Protein AF-A0A956EGL8-F1 (afdb_monomer_lite)

Radius of gyration: 14.23 Å; chains: 1; bounding box: 48×27×30 Å

Foldseek 3Di:
DPPPPDDDDDDDDDPDDQLADAFQEEEAEDAQQLDQPAPPSVVQCVSQDVCPSVVCNVVHSDDQLAWDKDASHNGNHGIYIYHYQHHDHPDDGDPVSVVSRVNNVVVVCVVVVTPGYHYDDD

Secondary structure (DSSP, 8-state):
---------------S-GGG--SSEEEEEEETT----STTHHHHHHHH-TTHHHHHGGGPSPPTT--EEEE-TTSSSSEEEEEEEESSTTPPPPHHHHHHHHHHHHHHHHHHT-S-EE----

Structure (mmCIF, N/CA/C/O backbone):
data_AF-A0A956EGL8-F1
#
_entry.id   AF-A0A956EGL8-F1
#
loop_
_atom_site.group_PDB
_atom_site.id
_atom_site.type_symbol
_atom_site.label_atom_id
_atom_site.label_alt_id
_atom_site.label_comp_id
_atom_site.label_asym_id
_atom_site.label_entity_id
_atom_site.label_seq_id
_atom_site.pdbx_PDB_ins_code
_atom_site.Cartn_x
_atom_site.Cartn_y
_atom_site.Ca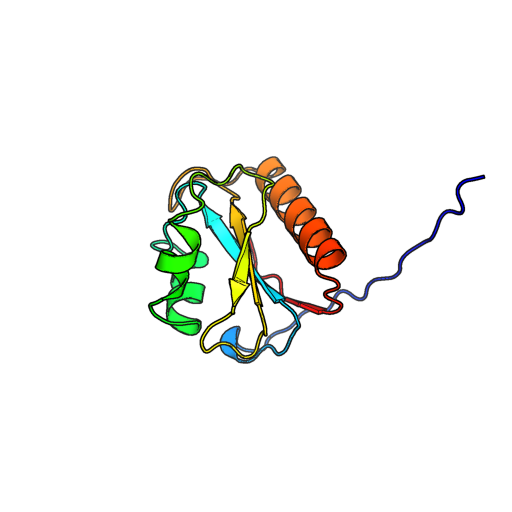rtn_z
_atom_site.occupancy
_atom_site.B_iso_or_equiv
_atom_site.auth_seq_id
_atom_site.auth_comp_id
_atom_site.auth_asym_id
_atom_site.auth_atom_id
_atom_site.pdbx_PDB_model_num
ATOM 1 N N . MET A 1 1 ? -33.514 8.147 -7.935 1.00 44.72 1 MET A N 1
ATOM 2 C CA . MET A 1 1 ? -32.879 9.143 -7.052 1.00 44.72 1 MET A CA 1
ATOM 3 C C . MET A 1 1 ? -31.719 8.442 -6.380 1.00 44.72 1 MET A C 1
ATOM 5 O O . MET A 1 1 ? -31.968 7.571 -5.559 1.00 44.72 1 MET A O 1
ATOM 9 N N . ALA A 1 2 ? -30.488 8.691 -6.829 1.00 50.62 2 ALA A N 1
ATOM 10 C CA . ALA A 1 2 ? -29.319 8.185 -6.123 1.00 50.62 2 ALA A CA 1
ATOM 11 C C . ALA A 1 2 ? -29.254 8.962 -4.808 1.00 50.62 2 ALA A C 1
ATOM 13 O O . ALA A 1 2 ? -29.105 10.181 -4.830 1.00 50.62 2 ALA A O 1
ATOM 14 N N . SER A 1 3 ? -29.494 8.292 -3.683 1.00 52.88 3 SER A N 1
ATOM 15 C CA . SER A 1 3 ? -29.203 8.881 -2.384 1.00 52.88 3 SER A CA 1
ATOM 16 C C . SER A 1 3 ? -27.713 9.194 -2.370 1.00 52.88 3 SER A C 1
ATOM 18 O O . SER A 1 3 ? -26.909 8.271 -2.510 1.00 52.88 3 SER A O 1
ATOM 20 N N . GLU A 1 4 ? -27.342 10.463 -2.235 1.00 55.59 4 GLU A N 1
ATOM 21 C CA . GLU A 1 4 ? -25.980 10.825 -1.857 1.00 55.59 4 GLU A CA 1
ATOM 22 C C . GLU A 1 4 ? -25.728 10.223 -0.471 1.00 55.59 4 GLU A C 1
ATOM 24 O O . GLU A 1 4 ? -26.124 10.763 0.561 1.00 55.59 4 GLU A O 1
ATOM 29 N N . GLN A 1 5 ? -25.156 9.020 -0.451 1.00 64.00 5 GLN A N 1
ATOM 30 C CA . GLN A 1 5 ? -24.616 8.418 0.755 1.00 64.00 5 GLN A CA 1
ATOM 31 C C . GLN A 1 5 ? -23.308 9.142 1.039 1.00 64.00 5 GLN A C 1
ATOM 33 O O . GLN A 1 5 ? -22.248 8.735 0.570 1.00 64.00 5 GLN A O 1
ATOM 38 N N . ASN A 1 6 ? -23.401 10.252 1.769 1.00 70.75 6 ASN A N 1
ATOM 39 C CA . ASN A 1 6 ? -22.223 10.861 2.364 1.00 70.75 6 ASN A CA 1
ATOM 40 C C . ASN A 1 6 ? -21.598 9.837 3.313 1.00 70.75 6 ASN A C 1
ATOM 42 O O . ASN A 1 6 ? -22.204 9.440 4.309 1.00 70.75 6 ASN A O 1
ATOM 46 N N . GLU A 1 7 ? -20.399 9.391 2.966 1.00 75.12 7 GLU A N 1
ATOM 47 C CA . GLU A 1 7 ? -19.566 8.554 3.813 1.00 75.12 7 GLU A CA 1
ATOM 48 C C . GLU A 1 7 ? -18.620 9.473 4.584 1.00 75.12 7 GLU A C 1
ATOM 50 O O . GLU A 1 7 ? -17.924 10.306 4.000 1.00 75.12 7 GLU A O 1
ATOM 55 N N . TYR A 1 8 ? -18.647 9.363 5.908 1.00 85.62 8 TYR A N 1
ATOM 56 C CA . TYR A 1 8 ? -17.736 10.087 6.783 1.00 85.62 8 TYR A CA 1
ATOM 57 C C . TYR A 1 8 ? -16.545 9.187 7.098 1.00 85.62 8 TYR A C 1
ATOM 59 O O . TYR A 1 8 ? -16.729 8.022 7.446 1.00 85.62 8 TYR A O 1
ATOM 67 N N . THR A 1 9 ? -15.342 9.749 7.010 1.00 89.69 9 THR A N 1
ATOM 68 C CA . THR A 1 9 ? -14.091 9.067 7.351 1.00 89.69 9 THR A CA 1
ATOM 69 C C . THR A 1 9 ? -13.272 9.959 8.268 1.00 89.69 9 THR A C 1
ATOM 71 O O . THR A 1 9 ? -13.076 11.140 7.977 1.00 89.69 9 THR A O 1
ATOM 74 N N . ASP A 1 10 ? -12.756 9.382 9.348 1.00 95.25 10 ASP A N 1
ATOM 75 C CA . ASP A 1 10 ? -11.799 10.044 10.225 1.00 95.25 10 ASP A CA 1
ATOM 76 C C . ASP A 1 10 ? -10.386 9.953 9.641 1.00 95.25 10 ASP A C 1
ATOM 78 O O . ASP A 1 10 ? -9.890 8.871 9.326 1.00 95.25 10 ASP A O 1
ATOM 82 N N . ILE A 1 11 ? -9.711 11.098 9.525 1.00 95.50 11 ILE A N 1
ATOM 83 C CA . ILE A 1 11 ? -8.295 11.166 9.153 1.00 95.50 11 ILE A CA 1
ATOM 84 C C . ILE A 1 11 ? -7.511 11.608 10.383 1.00 95.50 11 ILE A C 1
ATOM 86 O O . ILE A 1 11 ? -7.751 12.679 10.939 1.00 95.50 11 ILE A O 1
ATOM 90 N N . GLN A 1 12 ? -6.557 10.780 10.799 1.00 96.19 12 GLN A N 1
ATOM 91 C CA . GLN A 1 12 ? -5.730 11.017 11.977 1.00 96.19 12 GLN A CA 1
ATOM 92 C C . GLN A 1 12 ? -4.248 10.969 11.609 1.00 96.19 12 GLN A C 1
ATOM 94 O O . GLN A 1 12 ? -3.831 10.207 10.737 1.00 96.19 12 GLN A O 1
ATOM 99 N N . ILE A 1 13 ? -3.436 11.766 12.304 1.00 96.94 13 ILE A N 1
ATOM 100 C CA . ILE A 1 13 ? -1.977 11.707 12.191 1.00 96.94 13 ILE A CA 1
ATOM 101 C C . ILE A 1 13 ? -1.466 10.712 13.234 1.00 96.94 13 ILE A C 1
ATOM 103 O O . ILE A 1 13 ? -1.553 10.967 14.434 1.00 96.94 13 ILE A O 1
ATOM 107 N N . CYS A 1 14 ? -0.915 9.588 12.778 1.00 96.31 14 CYS A N 1
ATOM 108 C CA . CYS A 1 14 ? -0.303 8.578 13.637 1.00 96.31 14 CYS A CA 1
ATOM 109 C C . CYS A 1 14 ? 1.221 8.750 13.668 1.00 96.31 14 CYS A C 1
ATOM 111 O O . CYS A 1 14 ? 1.870 8.791 12.623 1.00 96.31 14 CYS A O 1
ATOM 113 N N . THR A 1 15 ? 1.799 8.832 14.867 1.00 96.25 15 THR A N 1
ATOM 114 C CA . THR A 1 15 ? 3.251 8.976 15.084 1.00 96.25 15 THR A CA 1
ATOM 115 C C . THR A 1 15 ? 3.920 7.692 15.576 1.00 96.25 15 THR A C 1
ATOM 117 O O . THR A 1 15 ? 5.117 7.695 15.870 1.00 96.25 15 THR A O 1
ATOM 120 N N . LEU A 1 16 ? 3.173 6.586 15.662 1.00 97.69 16 LEU A N 1
ATOM 121 C CA . LEU A 1 16 ? 3.725 5.286 16.031 1.00 97.69 16 LEU A CA 1
ATOM 122 C C . LEU A 1 16 ? 4.713 4.776 14.964 1.00 97.69 16 LEU A C 1
ATOM 124 O O . LEU A 1 16 ? 4.565 5.081 13.774 1.00 97.69 16 LEU A O 1
ATOM 128 N N . PRO A 1 17 ? 5.701 3.951 15.355 1.00 97.69 17 PRO A N 1
ATOM 129 C CA . PRO A 1 17 ? 6.499 3.186 14.400 1.00 97.69 17 PRO A CA 1
ATOM 130 C C . PRO A 1 17 ? 5.604 2.338 13.484 1.00 97.69 17 PRO A C 1
ATOM 132 O O . PRO A 1 17 ? 4.609 1.778 13.938 1.00 97.69 17 PRO A O 1
ATOM 135 N N . TRP A 1 18 ? 5.949 2.231 12.196 1.00 97.56 18 TRP A N 1
ATOM 136 C CA . TRP A 1 18 ? 5.084 1.614 11.174 1.00 97.56 18 TRP A CA 1
ATOM 137 C C . TRP A 1 18 ? 4.710 0.159 11.484 1.00 97.56 18 TRP A C 1
ATOM 139 O O . TRP A 1 18 ? 3.585 -0.257 11.236 1.00 97.56 18 TRP A O 1
ATOM 149 N N . ASP A 1 19 ? 5.633 -0.610 12.055 1.00 96.94 19 ASP A N 1
ATOM 150 C CA . ASP A 1 19 ? 5.427 -1.997 12.478 1.00 96.94 19 ASP A CA 1
ATOM 151 C C . ASP A 1 19 ? 4.514 -2.139 13.701 1.00 96.94 19 ASP A C 1
ATOM 153 O O . ASP A 1 19 ? 3.979 -3.221 13.936 1.00 96.94 19 ASP A O 1
ATOM 157 N N . GLN A 1 20 ? 4.308 -1.057 14.456 1.00 98.00 20 GLN A N 1
ATOM 158 C CA . GLN A 1 20 ? 3.460 -1.024 15.647 1.00 98.00 20 GLN A CA 1
ATOM 159 C C . GLN A 1 20 ? 2.039 -0.518 15.370 1.00 98.00 20 GLN A C 1
ATOM 161 O O . GLN A 1 20 ? 1.206 -0.548 16.275 1.00 98.00 20 GLN A O 1
ATOM 166 N N . VAL A 1 21 ? 1.748 -0.067 14.146 1.00 98.19 21 VAL A N 1
ATOM 167 C CA . VAL A 1 21 ? 0.404 0.370 13.761 1.00 98.19 21 VAL A CA 1
ATOM 168 C C . VAL A 1 21 ? -0.486 -0.852 13.541 1.00 98.19 21 VAL A C 1
ATOM 170 O O . VAL A 1 21 ? -0.270 -1.639 12.620 1.00 98.19 21 VAL A O 1
ATOM 173 N N . GLU A 1 22 ? -1.492 -1.003 14.394 1.00 98.25 22 GLU A N 1
ATOM 174 C CA . GLU A 1 22 ? -2.528 -2.028 14.275 1.00 98.25 22 GLU A CA 1
ATOM 175 C C . GLU A 1 22 ? -3.688 -1.481 13.435 1.00 98.25 22 GLU A C 1
ATOM 177 O O . GLU A 1 22 ? -4.285 -0.460 13.775 1.00 98.25 22 GLU A O 1
ATOM 182 N N . CYS A 1 23 ? -3.942 -2.113 12.290 1.00 98.31 23 CYS A N 1
ATOM 183 C CA . CYS A 1 23 ? -4.989 -1.738 11.340 1.00 98.31 23 CYS A CA 1
ATOM 184 C C . CYS A 1 23 ? -5.277 -2.900 10.380 1.00 98.31 23 CYS A C 1
ATOM 186 O O . CYS A 1 23 ? -4.482 -3.841 10.267 1.00 98.31 23 CYS A O 1
ATOM 188 N N . ASP A 1 24 ? -6.379 -2.815 9.638 1.00 98.75 24 ASP A N 1
ATOM 189 C CA . ASP A 1 24 ? -6.743 -3.851 8.667 1.00 98.75 24 ASP A CA 1
ATOM 190 C C . ASP A 1 24 ? -5.720 -3.937 7.532 1.00 98.75 24 ASP A C 1
ATOM 192 O O . ASP A 1 24 ? -5.366 -5.038 7.095 1.00 98.75 24 ASP A O 1
ATOM 196 N N . ALA A 1 25 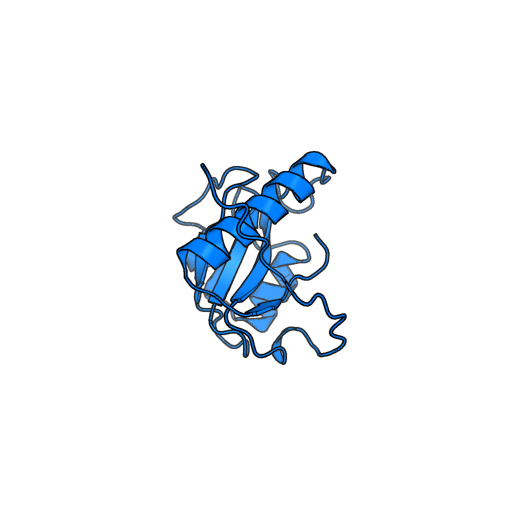? -5.211 -2.789 7.072 1.00 98.75 25 ALA A N 1
ATOM 197 C CA . ALA A 1 25 ? -4.188 -2.745 6.040 1.00 98.75 25 ALA A CA 1
ATOM 198 C C . ALA A 1 25 ? -3.233 -1.551 6.144 1.00 98.75 25 ALA A C 1
ATOM 200 O O . ALA A 1 25 ? -3.643 -0.406 6.327 1.00 98.75 25 ALA A O 1
ATOM 201 N N . PHE A 1 26 ? -1.949 -1.811 5.908 1.00 98.62 26 PHE A N 1
ATOM 202 C CA . PHE A 1 26 ? -0.923 -0.783 5.761 1.00 98.62 26 PHE A CA 1
ATOM 203 C C . PHE A 1 26 ? -0.561 -0.610 4.278 1.00 98.62 26 PHE A C 1
ATOM 205 O O . PHE A 1 26 ? -0.342 -1.581 3.553 1.00 98.62 26 PHE A O 1
ATOM 212 N N . VAL A 1 27 ? -0.511 0.627 3.791 1.00 98.50 27 VAL A N 1
ATOM 213 C CA . VAL A 1 27 ? -0.204 0.918 2.384 1.00 98.50 27 VAL A CA 1
ATOM 214 C C . VAL A 1 27 ? 1.294 0.775 2.135 1.00 98.50 27 VAL A C 1
ATOM 216 O O . VAL A 1 27 ? 2.115 1.324 2.866 1.00 98.50 27 VAL A O 1
ATOM 219 N N . CYS A 1 28 ? 1.642 0.060 1.068 1.00 97.50 28 CYS A N 1
ATOM 220 C CA . CYS A 1 28 ? 2.998 -0.132 0.581 1.00 97.50 28 CYS A CA 1
ATOM 221 C C . CYS A 1 28 ? 3.172 0.567 -0.775 1.00 97.50 28 CYS A C 1
ATOM 223 O O . CYS A 1 28 ? 2.853 -0.021 -1.814 1.00 97.50 28 CYS A O 1
ATOM 225 N N . PRO A 1 29 ? 3.662 1.822 -0.793 1.00 95.88 29 PRO A N 1
ATOM 226 C CA . PRO A 1 29 ? 3.991 2.504 -2.037 1.00 95.88 29 PRO A CA 1
ATOM 227 C C . PRO A 1 29 ? 5.177 1.799 -2.692 1.00 95.88 29 PRO A C 1
ATOM 229 O O . PRO A 1 29 ? 6.199 1.563 -2.044 1.00 95.88 29 PRO A O 1
ATOM 232 N N . THR A 1 30 ? 5.035 1.435 -3.962 1.00 94.94 30 THR A N 1
ATOM 233 C CA . THR A 1 30 ? 6.029 0.647 -4.697 1.00 94.94 30 THR A CA 1
ATOM 234 C C . THR A 1 30 ? 6.147 1.108 -6.151 1.00 94.94 30 THR A C 1
ATOM 236 O O . THR A 1 30 ? 5.523 2.080 -6.572 1.00 94.94 30 THR A O 1
ATOM 239 N N . ASN A 1 31 ? 6.978 0.417 -6.926 1.00 95.50 31 ASN A N 1
ATOM 240 C CA . ASN A 1 31 ? 7.089 0.584 -8.371 1.00 95.50 31 ASN A CA 1
ATOM 241 C C . ASN A 1 31 ? 6.337 -0.516 -9.131 1.00 95.50 31 ASN A C 1
ATOM 243 O O . ASN A 1 31 ? 6.053 -1.584 -8.585 1.00 95.50 31 ASN A O 1
ATOM 247 N N . SER A 1 32 ? 6.069 -0.266 -10.411 1.00 96.75 32 SER A N 1
ATOM 248 C CA . SER A 1 32 ? 5.375 -1.193 -11.308 1.00 96.75 32 SER A CA 1
ATOM 249 C C . SER A 1 32 ? 6.100 -2.537 -11.466 1.00 96.75 32 SER A C 1
ATOM 251 O O . SER A 1 32 ? 5.444 -3.559 -11.649 1.00 96.75 32 SER A O 1
ATOM 253 N N . GLU A 1 33 ? 7.431 -2.580 -11.340 1.00 95.25 33 GLU A N 1
ATOM 254 C CA . GLU A 1 33 ? 8.228 -3.821 -11.393 1.00 95.25 33 GLU A CA 1
ATOM 255 C C . GLU A 1 33 ? 8.086 -4.691 -10.123 1.00 95.25 33 GLU A C 1
ATOM 257 O O . GLU A 1 33 ? 8.467 -5.864 -10.130 1.00 95.25 33 GLU A O 1
ATOM 262 N N . GLY A 1 34 ? 7.520 -4.133 -9.044 1.00 91.56 34 GLY A N 1
ATOM 263 C CA . GLY A 1 34 ? 7.315 -4.766 -7.737 1.00 91.56 34 GLY A CA 1
ATOM 264 C C . GLY A 1 34 ? 8.591 -5.030 -6.942 1.00 91.56 34 GLY A C 1
ATOM 265 O O . GLY A 1 34 ? 8.559 -5.808 -5.990 1.00 91.56 34 GLY A O 1
ATOM 266 N N . SER A 1 35 ? 9.704 -4.383 -7.298 1.00 93.88 35 SER A N 1
ATOM 267 C CA . SER A 1 35 ? 10.938 -4.467 -6.513 1.00 93.88 35 SER A CA 1
ATOM 268 C C . SER A 1 35 ? 10.843 -3.594 -5.265 1.00 93.88 35 SER A C 1
ATOM 270 O O . SER A 1 35 ? 10.541 -2.405 -5.349 1.00 93.88 35 SER A O 1
ATOM 272 N N . MET A 1 36 ? 11.187 -4.138 -4.100 1.00 94.94 36 MET A N 1
ATOM 273 C CA . MET A 1 36 ? 11.190 -3.400 -2.832 1.00 94.94 36 MET A CA 1
ATOM 274 C C . MET A 1 36 ? 12.616 -3.000 -2.441 1.00 94.94 36 MET A C 1
ATOM 276 O O . MET A 1 36 ? 13.028 -3.101 -1.290 1.00 94.94 36 MET A O 1
ATOM 280 N N . SER A 1 37 ? 13.409 -2.558 -3.421 1.00 94.19 37 SER A N 1
ATOM 281 C CA . SER A 1 37 ? 14.819 -2.182 -3.238 1.00 94.19 37 SER A CA 1
ATOM 282 C C . SER A 1 37 ? 15.029 -0.737 -2.775 1.00 94.19 37 SER A C 1
ATOM 284 O O . SER A 1 37 ? 16.093 -0.421 -2.247 1.00 94.19 37 SER A O 1
ATOM 286 N N . GLN A 1 38 ? 14.028 0.134 -2.932 1.00 94.81 38 GLN A N 1
ATOM 287 C CA . GLN A 1 38 ? 14.101 1.561 -2.603 1.00 94.81 38 GLN A CA 1
ATOM 288 C C . GLN A 1 38 ? 13.033 1.955 -1.580 1.00 94.81 38 GLN A C 1
ATOM 290 O O . GLN A 1 38 ? 11.989 1.309 -1.471 1.00 94.81 38 GLN A O 1
ATOM 295 N N . PHE A 1 39 ? 13.300 3.022 -0.826 1.00 93.25 39 PHE A N 1
ATOM 296 C CA . PHE A 1 39 ? 12.327 3.592 0.104 1.00 93.25 39 PHE A CA 1
ATOM 297 C C . PHE A 1 39 ? 11.096 4.117 -0.667 1.00 93.25 39 PHE A C 1
ATOM 299 O O . PHE A 1 39 ? 11.284 4.688 -1.742 1.00 93.25 39 PHE A O 1
ATOM 306 N N . PRO A 1 40 ? 9.860 3.976 -0.141 1.00 94.06 40 PRO A N 1
ATOM 307 C CA . PRO A 1 40 ? 9.495 3.382 1.154 1.00 94.06 40 PRO A CA 1
ATOM 308 C C . PRO A 1 40 ? 9.341 1.853 1.153 1.00 94.06 40 PRO A C 1
ATOM 310 O O . PRO A 1 40 ? 9.377 1.253 2.229 1.00 94.06 40 PRO A O 1
ATOM 313 N N . ALA A 1 41 ? 9.220 1.213 -0.014 1.00 95.12 41 ALA A N 1
ATOM 314 C CA . ALA A 1 41 ? 8.981 -0.227 -0.136 1.00 95.12 41 ALA A CA 1
ATOM 315 C C . ALA A 1 41 ? 10.042 -1.083 0.581 1.00 95.12 41 ALA A C 1
ATOM 317 O O . ALA A 1 41 ? 9.697 -2.052 1.256 1.00 95.12 41 ALA A O 1
ATOM 318 N N . SER A 1 42 ? 11.321 -0.699 0.511 1.00 95.88 42 SER A N 1
ATOM 319 C CA . SER A 1 42 ? 12.407 -1.408 1.204 1.00 95.88 42 SER A CA 1
ATOM 320 C C . SER A 1 42 ? 12.233 -1.429 2.718 1.00 95.88 42 SER A C 1
ATOM 322 O O . SER A 1 42 ? 12.407 -2.474 3.339 1.00 95.88 42 SER A O 1
ATOM 324 N N . LYS A 1 43 ? 11.794 -0.314 3.312 1.00 96.94 43 LYS A N 1
ATOM 325 C CA . LYS A 1 43 ? 11.496 -0.247 4.746 1.00 96.94 43 LYS A CA 1
ATOM 326 C C . LYS A 1 43 ? 10.356 -1.194 5.108 1.00 96.94 43 LYS A C 1
ATOM 328 O O . LYS A 1 43 ? 10.443 -1.890 6.111 1.00 96.94 43 LYS A O 1
ATOM 333 N N . ILE A 1 44 ? 9.301 -1.245 4.296 1.00 97.00 44 ILE A N 1
ATOM 334 C CA . ILE A 1 44 ? 8.161 -2.141 4.540 1.00 97.00 44 ILE A CA 1
ATOM 335 C C . ILE A 1 44 ? 8.588 -3.601 4.419 1.00 97.00 44 ILE A C 1
ATOM 337 O O . ILE A 1 44 ? 8.255 -4.389 5.297 1.00 97.00 44 ILE A O 1
ATOM 341 N N . ARG A 1 45 ? 9.384 -3.956 3.404 1.00 96.62 45 ARG A N 1
ATOM 342 C CA . ARG A 1 45 ? 9.983 -5.291 3.279 1.00 96.62 45 ARG A CA 1
ATOM 343 C C . ARG A 1 45 ? 10.796 -5.656 4.521 1.00 96.62 45 ARG A C 1
ATOM 345 O O . ARG A 1 45 ? 10.644 -6.755 5.044 1.00 96.62 45 ARG A O 1
ATOM 352 N N . ASP A 1 46 ? 11.628 -4.747 5.021 1.00 97.44 46 ASP A N 1
ATOM 353 C CA . ASP A 1 46 ? 12.468 -5.014 6.191 1.00 97.44 46 ASP A CA 1
ATOM 354 C C . ASP A 1 46 ? 11.618 -5.236 7.460 1.00 97.44 46 ASP A C 1
ATOM 356 O O . ASP A 1 46 ? 11.886 -6.161 8.234 1.00 97.44 46 ASP A O 1
ATOM 360 N N . LEU A 1 47 ? 10.544 -4.458 7.646 1.00 97.75 47 LEU A N 1
ATOM 361 C CA . LEU A 1 47 ? 9.607 -4.618 8.765 1.00 97.75 47 LEU A CA 1
ATOM 362 C C . LEU A 1 47 ? 8.782 -5.909 8.637 1.00 97.75 47 LEU A C 1
ATOM 364 O O . LEU A 1 47 ? 8.791 -6.752 9.535 1.00 97.75 47 LEU A O 1
ATOM 368 N N . ALA A 1 48 ? 8.122 -6.111 7.500 1.00 97.19 48 ALA A N 1
ATOM 369 C CA . ALA A 1 48 ? 7.235 -7.240 7.250 1.00 97.19 48 ALA A CA 1
ATOM 370 C C . ALA A 1 48 ? 7.978 -8.581 7.109 1.00 97.19 48 ALA A C 1
ATOM 372 O O . ALA A 1 48 ? 7.445 -9.621 7.497 1.00 97.19 48 ALA A O 1
ATOM 373 N N . GLY A 1 49 ? 9.229 -8.568 6.645 1.00 95.62 49 GLY A N 1
ATOM 374 C CA . GLY A 1 49 ? 10.097 -9.737 6.505 1.00 95.62 49 GLY A CA 1
ATOM 375 C C . GLY A 1 49 ? 10.405 -10.125 5.048 1.00 95.62 49 GLY A C 1
ATOM 376 O O . GLY A 1 49 ? 9.758 -9.647 4.114 1.00 95.62 49 GLY A O 1
ATOM 377 N N . PRO A 1 50 ? 11.386 -11.029 4.844 1.00 79.00 50 PRO A N 1
ATOM 378 C CA . PRO A 1 50 ? 11.998 -11.288 3.535 1.00 79.00 50 PRO A CA 1
ATOM 379 C C . PRO A 1 50 ? 11.061 -11.887 2.468 1.00 79.00 50 PRO A C 1
ATOM 381 O O . PRO A 1 50 ? 11.409 -11.849 1.298 1.00 79.00 50 PRO A O 1
ATOM 384 N N . GLY A 1 51 ? 9.863 -12.361 2.831 1.00 90.31 51 GLY A N 1
ATOM 385 C CA . GLY A 1 51 ? 8.926 -13.019 1.907 1.00 90.31 51 GLY A CA 1
ATOM 386 C C . GLY A 1 51 ? 7.907 -12.118 1.202 1.00 90.31 51 GLY A C 1
ATOM 387 O O . GLY A 1 51 ? 7.077 -12.615 0.441 1.00 90.31 51 GLY A O 1
ATOM 388 N N . ILE A 1 52 ? 7.881 -10.813 1.488 1.00 94.19 52 ILE A N 1
ATOM 389 C CA . ILE A 1 52 ? 6.848 -9.924 0.931 1.00 94.19 52 ILE A CA 1
ATOM 390 C C . ILE A 1 52 ? 7.090 -9.628 -0.550 1.00 94.19 52 ILE A C 1
ATOM 392 O O . ILE A 1 52 ? 6.164 -9.713 -1.351 1.00 94.19 52 ILE A O 1
ATOM 396 N N . GLU A 1 53 ? 8.329 -9.326 -0.938 1.00 93.75 53 GLU A N 1
ATOM 397 C CA . GLU A 1 53 ? 8.664 -9.013 -2.335 1.00 93.75 53 GLU A CA 1
ATOM 398 C C . GLU A 1 53 ? 8.373 -10.209 -3.261 1.00 93.75 53 GLU A C 1
ATOM 400 O O . GLU A 1 53 ? 7.842 -10.055 -4.361 1.00 93.75 53 GLU A O 1
ATOM 405 N N . GLU A 1 54 ? 8.616 -11.425 -2.773 1.00 92.69 54 GLU A N 1
ATOM 406 C CA . GLU A 1 54 ? 8.347 -12.679 -3.484 1.00 92.69 54 GLU A CA 1
ATOM 407 C C . GLU A 1 54 ? 6.854 -12.955 -3.690 1.00 92.69 54 GLU A C 1
ATOM 409 O O . GLU A 1 54 ? 6.499 -13.608 -4.670 1.00 92.69 54 GLU A O 1
ATOM 414 N N . GLN A 1 55 ? 5.984 -12.436 -2.818 1.00 92.62 55 GLN A N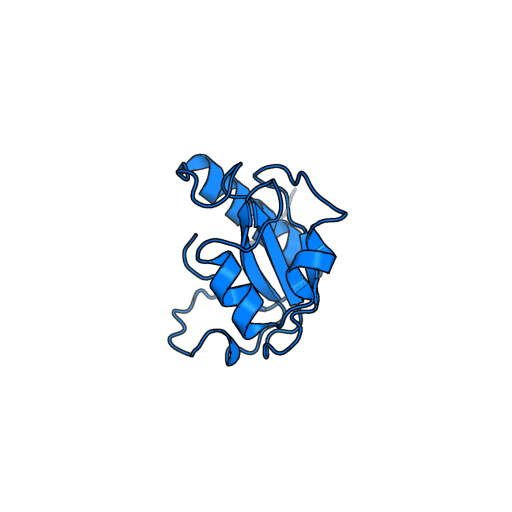 1
ATOM 415 C CA . GLN A 1 55 ? 4.530 -12.510 -2.992 1.00 92.62 55 GLN A CA 1
ATOM 416 C C . GLN A 1 55 ? 4.021 -11.532 -4.051 1.00 92.62 55 GLN A C 1
ATOM 418 O O . GLN A 1 55 ? 3.016 -11.814 -4.693 1.00 92.62 55 GLN A O 1
ATOM 423 N N . VAL A 1 56 ? 4.689 -10.390 -4.240 1.00 93.69 56 VAL A N 1
ATOM 424 C CA . VAL A 1 56 ? 4.255 -9.351 -5.189 1.00 93.69 56 VAL A CA 1
ATOM 425 C C . VAL A 1 56 ? 4.782 -9.619 -6.594 1.00 93.69 56 VAL A C 1
ATOM 427 O O . VAL A 1 56 ? 4.043 -9.471 -7.563 1.00 93.69 56 VAL A O 1
ATOM 430 N N . ARG A 1 57 ? 6.039 -10.060 -6.717 1.00 92.12 57 ARG A N 1
ATOM 431 C CA . ARG A 1 57 ? 6.736 -10.254 -7.999 1.00 92.12 57 ARG A CA 1
ATOM 432 C C . ARG A 1 57 ? 5.971 -11.087 -9.049 1.00 92.12 57 ARG A C 1
ATOM 434 O O . ARG A 1 57 ? 6.039 -10.727 -10.217 1.00 92.12 57 ARG A O 1
ATOM 441 N N . PRO A 1 58 ? 5.227 -12.160 -8.715 1.00 95.19 58 PRO A N 1
ATOM 442 C CA . PRO A 1 58 ? 4.451 -12.913 -9.707 1.00 95.19 58 PRO A CA 1
ATOM 443 C C . PRO A 1 58 ? 3.297 -12.125 -10.343 1.00 95.19 58 PRO A C 1
ATOM 445 O O . PRO A 1 58 ? 2.760 -12.547 -11.364 1.00 95.19 58 PRO A O 1
ATOM 448 N N . HIS A 1 59 ? 2.898 -11.007 -9.735 1.00 94.50 59 HIS A N 1
ATOM 449 C CA . HIS A 1 59 ? 1.806 -10.152 -10.192 1.00 94.50 59 HIS A CA 1
ATOM 450 C C . HIS A 1 59 ? 2.300 -8.905 -10.932 1.00 94.50 59 HIS A C 1
ATOM 452 O O . HIS A 1 59 ? 1.496 -8.029 -11.243 1.00 94.50 59 HIS A O 1
ATOM 458 N N . THR A 1 60 ? 3.605 -8.805 -11.204 1.00 94.12 60 THR A N 1
ATOM 459 C CA . THR A 1 60 ? 4.199 -7.657 -11.891 1.00 94.12 60 THR A CA 1
ATOM 460 C C . THR A 1 60 ? 4.310 -7.918 -13.402 1.00 94.12 60 THR A C 1
ATOM 462 O O . THR A 1 60 ? 4.419 -9.071 -13.828 1.00 94.12 60 THR A O 1
ATOM 465 N N . PRO A 1 61 ? 4.267 -6.871 -14.247 1.00 95.31 61 PRO A N 1
ATOM 466 C CA . PRO A 1 61 ? 4.150 -5.463 -13.883 1.00 95.31 61 PRO A CA 1
ATOM 467 C C . PRO A 1 61 ? 2.752 -5.083 -13.374 1.00 95.3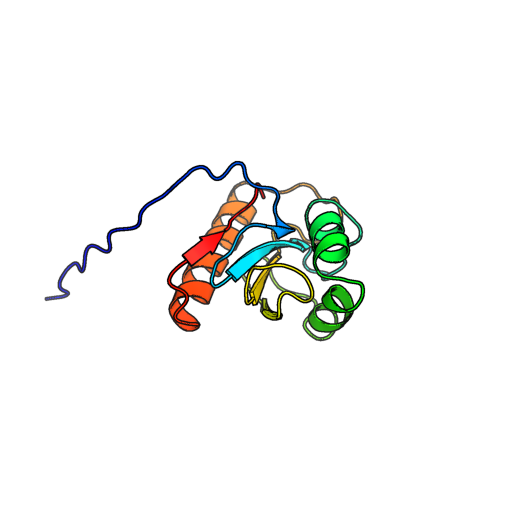1 61 PRO A C 1
ATOM 469 O O . PRO A 1 61 ? 1.739 -5.459 -13.960 1.00 95.31 61 PRO A O 1
ATOM 472 N N . LEU A 1 62 ? 2.707 -4.301 -12.296 1.00 95.56 62 LEU A N 1
ATOM 473 C CA . LEU A 1 62 ? 1.479 -3.685 -11.797 1.00 95.56 62 LEU A CA 1
ATOM 474 C C . LEU A 1 62 ? 1.352 -2.284 -12.400 1.00 95.56 62 LEU A C 1
ATOM 476 O O . LEU A 1 62 ? 2.297 -1.507 -12.350 1.00 95.56 62 LEU A O 1
ATOM 480 N N . ALA A 1 63 ? 0.194 -1.944 -12.960 1.00 96.50 63 ALA A N 1
ATOM 481 C CA . ALA A 1 63 ? -0.028 -0.605 -13.501 1.00 96.50 63 ALA A CA 1
ATOM 482 C C . ALA A 1 63 ? -0.098 0.453 -12.385 1.00 96.50 63 ALA A C 1
ATOM 484 O O . ALA A 1 63 ? -0.615 0.186 -11.297 1.00 96.50 63 ALA A O 1
ATOM 485 N N . ILE A 1 64 ? 0.338 1.681 -12.673 1.00 95.69 64 ILE A N 1
ATOM 486 C CA . ILE A 1 64 ? 0.071 2.827 -11.794 1.00 95.69 64 ILE A CA 1
ATOM 487 C C . ILE A 1 64 ? -1.446 3.010 -11.663 1.00 95.69 64 ILE A C 1
ATOM 489 O O . ILE A 1 64 ? -2.170 3.053 -12.659 1.00 95.69 64 ILE A O 1
ATOM 493 N N . GLY A 1 65 ? -1.931 3.104 -10.423 1.00 92.94 65 GLY A N 1
ATOM 494 C CA . GLY A 1 65 ? -3.367 3.106 -10.120 1.00 92.94 65 GLY A CA 1
ATOM 495 C C . GLY A 1 65 ? -4.006 1.717 -10.015 1.00 92.94 65 GLY A C 1
ATOM 496 O O . GLY A 1 65 ? -5.226 1.620 -9.898 1.00 92.94 65 GLY A O 1
ATOM 497 N N . ALA A 1 66 ? -3.212 0.644 -10.032 1.00 96.00 66 ALA A N 1
ATOM 498 C CA . ALA A 1 66 ? -3.629 -0.674 -9.565 1.00 96.00 66 ALA A CA 1
ATOM 499 C C . ALA A 1 66 ? -3.212 -0.886 -8.101 1.00 96.00 66 ALA A C 1
ATOM 501 O O . ALA A 1 66 ? -2.335 -0.200 -7.582 1.00 96.00 66 ALA A O 1
ATOM 502 N N . ALA A 1 67 ? -3.825 -1.864 -7.438 1.00 97.62 67 ALA A N 1
ATOM 503 C CA . ALA A 1 67 ? -3.462 -2.260 -6.085 1.00 97.62 67 ALA A CA 1
ATOM 504 C C . ALA A 1 67 ? -3.438 -3.786 -5.966 1.00 97.62 67 ALA A C 1
ATOM 506 O O . ALA A 1 67 ? -4.321 -4.475 -6.482 1.00 97.62 67 ALA A O 1
ATOM 507 N N . PHE A 1 68 ? -2.443 -4.308 -5.255 1.00 97.81 68 PHE A N 1
ATOM 508 C CA . PHE A 1 68 ? -2.328 -5.723 -4.922 1.00 97.81 68 PHE A CA 1
ATOM 509 C C . PHE A 1 68 ? -2.317 -5.897 -3.404 1.00 97.81 68 PHE A C 1
ATOM 511 O O . PHE A 1 68 ? -1.602 -5.188 -2.703 1.00 97.81 68 PHE A O 1
ATOM 518 N N . VAL A 1 69 ? -3.113 -6.834 -2.886 1.00 98.12 69 VAL A N 1
ATOM 519 C CA . VAL A 1 69 ? -3.246 -7.055 -1.439 1.00 98.12 69 VAL A CA 1
ATOM 520 C C . VAL A 1 69 ? -2.583 -8.368 -1.050 1.00 98.12 69 VAL A C 1
ATOM 522 O O . VAL A 1 69 ? -2.923 -9.412 -1.605 1.00 98.12 69 VAL A O 1
ATOM 525 N N . SER A 1 70 ? -1.686 -8.318 -0.068 1.00 97.25 70 SER A N 1
ATOM 526 C CA . SER A 1 70 ? -1.039 -9.490 0.535 1.00 97.25 70 SER A CA 1
ATOM 527 C C . SER A 1 70 ? -1.211 -9.492 2.055 1.00 97.25 70 SER A C 1
ATOM 529 O O . SER A 1 70 ? -1.712 -8.527 2.635 1.00 97.25 70 SER A O 1
ATOM 531 N N . GLY A 1 71 ? -0.739 -10.546 2.726 1.00 97.25 71 GLY A N 1
ATOM 532 C CA . GLY A 1 71 ? -0.508 -10.487 4.173 1.00 97.25 71 GLY A CA 1
ATOM 533 C C . GLY A 1 71 ? 0.625 -9.514 4.523 1.00 97.25 71 GLY A C 1
ATOM 534 O O . GLY A 1 71 ? 1.461 -9.207 3.668 1.00 97.25 71 GLY A O 1
ATOM 535 N N . ALA A 1 72 ? 0.667 -9.043 5.774 1.00 97.31 72 ALA A N 1
ATOM 536 C CA . ALA A 1 72 ? 1.672 -8.077 6.243 1.00 97.31 72 ALA A CA 1
ATOM 537 C C . ALA A 1 72 ? 2.909 -8.683 6.928 1.00 97.31 72 ALA A C 1
ATOM 539 O O . ALA A 1 72 ? 3.757 -7.961 7.456 1.00 97.31 72 ALA A O 1
ATOM 540 N N . GLY A 1 73 ? 3.034 -10.012 6.919 1.00 96.19 73 GLY A N 1
ATOM 541 C CA . GLY A 1 73 ? 4.166 -10.707 7.524 1.00 96.19 73 GLY A CA 1
ATOM 542 C C . GLY A 1 73 ? 4.257 -10.441 9.028 1.00 96.19 73 GLY A C 1
ATOM 543 O O . GLY A 1 73 ? 3.366 -10.825 9.777 1.00 96.19 73 GLY A O 1
ATOM 544 N N . ARG A 1 74 ? 5.354 -9.816 9.468 1.00 97.38 74 ARG A N 1
ATOM 545 C CA . ARG A 1 74 ? 5.643 -9.534 10.887 1.00 97.38 74 ARG A CA 1
ATOM 546 C C . ARG A 1 74 ? 5.058 -8.219 11.413 1.00 97.38 74 ARG A C 1
ATOM 548 O O . ARG A 1 74 ? 5.195 -7.950 12.604 1.00 97.38 74 ARG A O 1
ATOM 555 N N . MET A 1 75 ? 4.477 -7.379 10.555 1.00 97.94 75 MET A N 1
ATOM 556 C CA . MET A 1 75 ? 3.858 -6.122 10.994 1.00 97.94 75 MET A CA 1
ATOM 557 C C . MET A 1 75 ? 2.581 -6.395 11.801 1.00 97.94 75 MET A C 1
ATOM 559 O O . MET A 1 75 ? 1.955 -7.438 11.637 1.00 97.94 75 MET A O 1
ATOM 563 N N . ARG A 1 76 ? 2.170 -5.444 12.653 1.00 98.25 76 ARG A N 1
ATOM 564 C CA . ARG A 1 76 ? 0.884 -5.533 13.371 1.00 98.25 76 ARG A CA 1
ATOM 565 C C . ARG A 1 76 ? -0.341 -5.335 12.483 1.00 98.25 76 ARG A C 1
ATOM 567 O O . ARG A 1 76 ? -1.412 -5.823 12.831 1.00 98.25 76 ARG A O 1
ATOM 574 N N . ALA A 1 77 ? -0.196 -4.633 11.361 1.00 98.44 77 ALA A N 1
ATOM 575 C CA . ALA A 1 77 ? -1.243 -4.566 10.351 1.00 98.44 77 ALA A CA 1
ATOM 576 C C . ALA A 1 77 ? -1.594 -5.975 9.852 1.00 98.44 77 ALA A C 1
ATOM 578 O O . ALA A 1 77 ? -0.723 -6.836 9.765 1.00 98.44 77 ALA A O 1
ATOM 579 N N . HIS A 1 78 ? -2.850 -6.222 9.491 1.00 98.38 78 HIS A N 1
ATOM 580 C CA . HIS A 1 78 ? -3.244 -7.546 9.000 1.00 98.38 78 HIS A CA 1
ATOM 581 C C . HIS A 1 78 ? -2.812 -7.775 7.543 1.00 98.38 78 HIS A C 1
ATOM 583 O O . HIS A 1 78 ? -2.341 -8.859 7.183 1.00 98.38 78 HIS A O 1
ATOM 589 N N . HIS A 1 79 ? -2.908 -6.735 6.713 1.00 98.62 79 HIS A N 1
ATOM 590 C CA . HIS A 1 79 ? -2.607 -6.795 5.283 1.00 98.62 79 HIS A CA 1
ATOM 591 C C . HIS A 1 79 ? -1.670 -5.674 4.830 1.00 98.62 79 HIS A C 1
ATOM 593 O O . HIS A 1 79 ? -1.512 -4.651 5.499 1.00 98.62 79 HIS A O 1
ATOM 599 N N . LEU A 1 80 ? -1.086 -5.858 3.647 1.00 98.38 80 LEU A N 1
ATOM 600 C CA . LEU A 1 80 ? -0.420 -4.799 2.894 1.00 98.38 80 LEU A CA 1
ATOM 601 C C . LEU A 1 80 ? -1.188 -4.513 1.610 1.00 98.38 80 LEU A C 1
ATOM 603 O O . LEU A 1 80 ? -1.591 -5.447 0.918 1.00 98.38 80 LEU A O 1
ATOM 607 N N . ILE A 1 81 ? -1.348 -3.232 1.276 1.00 98.44 81 ILE A N 1
ATOM 608 C CA . ILE A 1 81 ? -1.849 -2.788 -0.032 1.00 98.44 81 ILE A CA 1
ATOM 609 C C . ILE A 1 81 ? -0.664 -2.245 -0.825 1.00 98.44 81 ILE A C 1
ATOM 611 O O . ILE A 1 81 ? -0.239 -1.112 -0.616 1.00 98.44 81 ILE A O 1
ATOM 615 N N . HIS A 1 82 ? -0.124 -3.058 -1.725 1.00 97.81 82 HIS A N 1
ATOM 616 C CA . HIS A 1 82 ? 0.955 -2.680 -2.634 1.00 97.81 82 HIS A CA 1
ATOM 617 C C . HIS A 1 82 ? 0.392 -1.846 -3.771 1.00 97.81 82 HIS A C 1
ATOM 619 O O . HIS A 1 82 ? -0.472 -2.317 -4.513 1.00 97.81 82 HIS A O 1
ATOM 625 N N . VAL A 1 83 ? 0.881 -0.619 -3.906 1.00 97.44 83 VAL A N 1
ATOM 626 C CA . VAL A 1 83 ? 0.372 0.340 -4.884 1.00 97.44 83 VAL A CA 1
ATOM 627 C C . VAL A 1 83 ? 1.521 0.976 -5.671 1.00 97.44 83 VAL A C 1
ATOM 629 O O . VAL A 1 83 ? 2.373 1.643 -5.076 1.00 97.44 83 VAL A O 1
ATOM 632 N N . PRO A 1 84 ? 1.591 0.776 -7.000 1.00 96.62 84 PRO A N 1
ATOM 633 C CA . PRO A 1 84 ? 2.594 1.428 -7.826 1.00 96.62 84 PRO A CA 1
ATOM 634 C C . PRO A 1 84 ? 2.303 2.921 -7.978 1.00 96.62 84 PRO A C 1
ATOM 636 O O . PRO A 1 84 ? 1.220 3.299 -8.432 1.00 96.62 84 PRO A O 1
ATOM 639 N N . ASN A 1 85 ? 3.278 3.764 -7.642 1.00 95.06 85 ASN A N 1
ATOM 640 C CA . ASN A 1 85 ? 3.241 5.211 -7.889 1.00 95.06 85 ASN A CA 1
ATOM 641 C C . ASN A 1 85 ? 4.370 5.691 -8.821 1.00 95.06 85 ASN A C 1
ATOM 643 O O . ASN A 1 85 ? 4.506 6.882 -9.090 1.00 95.06 85 ASN A O 1
ATOM 647 N N . THR A 1 86 ? 5.185 4.763 -9.318 1.00 95.44 86 THR A N 1
ATOM 648 C CA . THR A 1 86 ? 6.236 5.004 -10.307 1.00 95.44 86 THR A CA 1
ATOM 649 C C . THR A 1 86 ? 6.514 3.716 -11.078 1.00 95.44 86 THR A C 1
ATOM 651 O O . THR A 1 86 ? 6.237 2.624 -10.587 1.00 95.44 86 THR A O 1
ATOM 654 N N . ASP A 1 87 ? 7.092 3.808 -12.271 1.00 94.25 87 ASP A N 1
ATOM 655 C CA . ASP A 1 87 ? 7.373 2.616 -13.076 1.00 94.25 87 ASP A CA 1
ATOM 656 C C . ASP A 1 87 ? 8.548 1.797 -12.541 1.00 94.25 87 ASP A C 1
ATOM 658 O O . ASP A 1 87 ? 8.509 0.568 -12.558 1.00 94.25 87 ASP A O 1
ATOM 6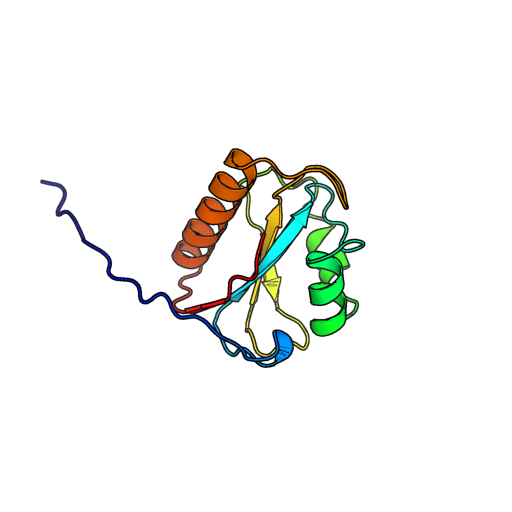62 N N . LYS A 1 88 ? 9.591 2.474 -12.046 1.00 94.19 88 LYS A N 1
ATOM 663 C CA . LYS A 1 88 ? 10.877 1.859 -11.689 1.00 94.19 88 LYS A CA 1
ATOM 664 C C . LYS A 1 88 ? 11.305 2.201 -10.265 1.00 94.19 88 LYS A C 1
ATOM 666 O O . LYS A 1 88 ? 10.973 3.283 -9.778 1.00 94.19 88 LYS A O 1
ATOM 671 N N . PRO A 1 89 ? 12.099 1.345 -9.601 1.00 92.06 89 PRO A N 1
ATOM 672 C CA . PRO A 1 89 ? 12.642 1.646 -8.279 1.00 92.06 89 PRO A CA 1
ATOM 673 C C . PRO A 1 89 ? 13.386 2.989 -8.248 1.00 92.06 89 PRO A C 1
ATOM 675 O O . PRO A 1 89 ? 14.285 3.226 -9.053 1.00 92.06 89 PRO A O 1
ATOM 678 N N . GLY A 1 90 ? 13.020 3.872 -7.312 1.00 88.38 90 GLY A N 1
ATOM 679 C CA . GLY A 1 90 ? 13.643 5.196 -7.167 1.00 88.38 90 GLY A CA 1
ATOM 680 C C . GLY A 1 90 ? 13.317 6.184 -8.296 1.00 88.38 90 GLY A C 1
ATOM 681 O O . GLY A 1 90 ? 13.983 7.214 -8.419 1.00 88.38 90 GLY A O 1
ATOM 682 N N . GLY A 1 91 ? 12.324 5.875 -9.137 1.00 89.56 91 GLY A N 1
ATOM 683 C CA . GLY A 1 91 ? 11.827 6.776 -10.168 1.00 89.56 91 GLY A CA 1
ATOM 684 C C . GLY A 1 91 ? 11.197 8.045 -9.588 1.00 89.56 91 GLY A C 1
ATOM 685 O O . GLY A 1 91 ? 10.781 8.095 -8.432 1.00 89.56 91 GLY A O 1
ATOM 686 N N . LYS A 1 92 ? 11.120 9.098 -10.410 1.00 90.81 92 LYS A N 1
ATOM 687 C CA . LYS A 1 92 ? 10.381 10.313 -10.043 1.00 90.81 92 LYS A CA 1
ATOM 688 C C . LYS A 1 92 ? 8.885 10.018 -10.067 1.00 90.81 92 LYS A C 1
ATOM 690 O O . LYS A 1 92 ? 8.389 9.453 -11.038 1.00 90.81 92 LYS A O 1
ATOM 695 N N . VAL A 1 93 ? 8.191 10.459 -9.029 1.00 93.38 93 VAL A N 1
ATOM 696 C CA . VAL A 1 93 ? 6.740 10.323 -8.884 1.00 93.38 93 VAL A CA 1
ATOM 697 C C . VAL A 1 93 ? 6.067 11.616 -9.351 1.00 93.38 93 VAL A C 1
ATOM 699 O O . VAL A 1 93 ? 6.527 12.706 -9.002 1.00 93.38 93 VAL A O 1
ATOM 702 N N . GLN A 1 94 ? 5.009 11.507 -10.161 1.00 94.94 94 GLN A N 1
ATOM 703 C CA . GLN A 1 94 ? 4.164 12.646 -10.540 1.00 94.94 94 GLN A CA 1
ATOM 704 C C . GLN A 1 94 ? 2.943 12.748 -9.620 1.00 94.94 94 GLN A C 1
ATOM 706 O O . GLN A 1 94 ? 2.501 11.760 -9.034 1.00 94.94 94 GLN A O 1
ATOM 711 N N . VAL A 1 95 ? 2.363 13.945 -9.518 1.00 96.06 95 VAL A N 1
ATOM 712 C CA . VAL A 1 95 ? 1.179 14.193 -8.675 1.00 96.06 95 VAL A CA 1
ATOM 713 C C . VAL A 1 95 ? 0.001 13.321 -9.116 1.00 96.06 95 VAL A C 1
ATOM 715 O O . VAL A 1 95 ? -0.717 12.765 -8.286 1.00 96.06 95 VAL A O 1
ATOM 718 N N . GLU A 1 96 ? -0.172 13.147 -10.423 1.00 97.00 96 GLU A N 1
ATOM 719 C CA . GLU A 1 96 ? -1.222 12.324 -11.015 1.00 97.00 96 GLU A CA 1
ATOM 720 C C . GLU A 1 96 ? -1.065 10.842 -10.655 1.00 97.00 96 GLU A C 1
ATOM 722 O O . GLU A 1 96 ? -2.063 10.141 -10.485 1.00 97.00 96 GLU A O 1
ATOM 727 N N . ASP A 1 97 ? 0.170 10.366 -10.499 1.00 96.62 97 ASP A N 1
ATOM 728 C CA . ASP A 1 97 ? 0.449 8.975 -10.141 1.00 96.62 97 ASP A CA 1
ATOM 729 C C . ASP A 1 97 ? 0.145 8.720 -8.666 1.00 96.62 97 ASP A C 1
ATOM 731 O O . ASP A 1 97 ? -0.484 7.712 -8.342 1.00 96.62 97 ASP A O 1
ATOM 735 N N . VAL A 1 98 ? 0.467 9.673 -7.781 1.00 96.56 98 VAL A N 1
ATOM 736 C CA . VAL A 1 98 ? 0.042 9.626 -6.369 1.00 96.56 98 VAL A CA 1
ATOM 737 C C . VAL A 1 98 ? -1.479 9.647 -6.262 1.00 96.56 98 VAL A C 1
ATOM 739 O O . VAL A 1 98 ? -2.047 8.884 -5.481 1.00 96.56 98 VAL A O 1
ATOM 742 N N . LEU A 1 99 ? -2.160 10.477 -7.056 1.00 97.50 99 LEU A N 1
ATOM 743 C CA . LEU A 1 99 ? -3.622 10.544 -7.062 1.00 97.50 99 LEU A CA 1
ATOM 744 C C . LEU A 1 99 ? -4.237 9.200 -7.470 1.00 97.50 99 LEU A C 1
ATOM 746 O O . LEU A 1 99 ? -5.123 8.691 -6.781 1.00 97.50 99 LEU A O 1
ATOM 750 N N . ARG A 1 100 ? -3.743 8.592 -8.555 1.00 97.56 100 ARG A N 1
ATOM 751 C CA . ARG A 1 100 ? -4.202 7.273 -9.020 1.00 97.56 100 ARG A CA 1
ATOM 752 C C . ARG A 1 100 ? -3.910 6.176 -8.000 1.00 97.56 100 ARG A C 1
ATOM 754 O O . ARG A 1 100 ? -4.792 5.370 -7.717 1.00 97.56 100 ARG A O 1
ATOM 761 N N . ALA A 1 101 ? -2.709 6.166 -7.424 1.00 97.50 101 ALA A N 1
ATOM 762 C CA . ALA A 1 101 ? -2.319 5.230 -6.376 1.00 97.50 101 ALA A CA 1
ATOM 763 C C . ALA A 1 101 ? -3.240 5.34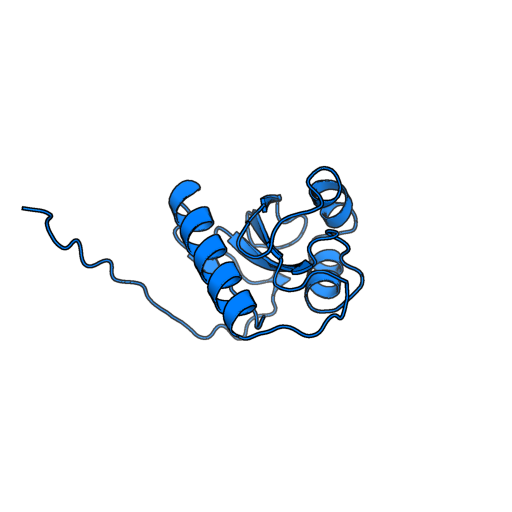9 -5.149 1.00 97.50 101 ALA A C 1
ATOM 765 O O . ALA A 1 101 ? -3.809 4.363 -4.683 1.00 97.50 101 ALA A O 1
ATOM 766 N N . THR A 1 102 ? -3.474 6.572 -4.676 1.00 97.38 102 THR A N 1
ATOM 767 C CA . THR A 1 102 ? -4.366 6.843 -3.540 1.00 97.38 102 THR A CA 1
ATOM 768 C C . THR A 1 102 ? -5.784 6.342 -3.818 1.00 97.38 102 THR A C 1
ATOM 770 O O . THR A 1 102 ? -6.369 5.653 -2.984 1.00 97.38 102 THR A O 1
ATOM 773 N N . ALA A 1 103 ? -6.328 6.616 -5.007 1.00 97.25 103 ALA A N 1
ATOM 774 C CA . ALA A 1 103 ? -7.645 6.119 -5.398 1.00 97.25 103 ALA A CA 1
ATOM 775 C C . ALA A 1 103 ? -7.701 4.581 -5.406 1.00 97.25 103 ALA A C 1
ATOM 777 O O . ALA A 1 103 ? -8.657 3.994 -4.896 1.00 97.25 103 ALA A O 1
ATOM 778 N N . ALA A 1 104 ? -6.657 3.923 -5.918 1.00 98.12 104 ALA A N 1
ATOM 779 C CA . ALA A 1 104 ? -6.553 2.467 -5.939 1.00 98.12 104 ALA A CA 1
ATOM 780 C C . ALA A 1 104 ? -6.549 1.861 -4.529 1.00 98.12 104 ALA A C 1
ATOM 782 O O . ALA A 1 104 ? -7.208 0.848 -4.298 1.00 98.12 104 ALA A O 1
ATOM 783 N N . VAL A 1 105 ? -5.866 2.503 -3.574 1.00 98.19 105 VAL A N 1
ATOM 784 C CA . VAL A 1 105 ? -5.876 2.096 -2.161 1.00 98.19 105 VAL A CA 1
ATOM 785 C C . VAL A 1 105 ? -7.288 2.144 -1.588 1.00 98.19 105 VAL A C 1
ATOM 787 O O . VAL A 1 105 ? -7.731 1.161 -0.998 1.00 98.19 105 VAL A O 1
ATOM 790 N N . LEU A 1 106 ? -8.006 3.256 -1.771 1.00 96.44 106 LEU A N 1
ATOM 791 C CA . LEU A 1 106 ? -9.359 3.419 -1.227 1.00 96.44 106 LEU A CA 1
ATOM 792 C C . LEU A 1 106 ? -10.339 2.409 -1.836 1.00 96.44 106 LEU A C 1
ATOM 794 O O . LEU A 1 106 ? -11.135 1.800 -1.121 1.00 96.44 106 LEU A O 1
ATOM 798 N N . VAL A 1 107 ? -10.242 2.171 -3.148 1.00 97.19 107 VAL A N 1
ATOM 799 C CA . VAL A 1 107 ? -11.039 1.143 -3.832 1.00 97.19 107 VAL A CA 1
ATOM 800 C C . VAL A 1 107 ? -10.700 -0.251 -3.302 1.00 97.19 107 VAL A C 1
ATOM 802 O O . VAL A 1 107 ? -11.611 -1.013 -2.985 1.00 97.19 107 VAL A O 1
ATOM 805 N N . ALA A 1 108 ? -9.415 -0.587 -3.159 1.00 98.00 108 ALA A N 1
ATOM 806 C CA . ALA A 1 108 ? -8.989 -1.880 -2.632 1.00 98.00 108 ALA A CA 1
ATOM 807 C C . ALA A 1 108 ? -9.469 -2.095 -1.191 1.00 98.00 108 ALA A C 1
ATOM 809 O O . ALA A 1 108 ? -10.005 -3.160 -0.888 1.00 98.00 108 ALA A O 1
ATOM 810 N N . ALA A 1 109 ? -9.342 -1.081 -0.332 1.00 97.44 109 ALA A N 1
ATOM 811 C CA . ALA A 1 109 ? -9.823 -1.120 1.044 1.00 97.44 109 ALA A CA 1
ATOM 812 C C . ALA A 1 109 ? -11.329 -1.397 1.098 1.00 97.44 109 ALA A C 1
ATOM 814 O O . ALA A 1 109 ? -11.762 -2.336 1.765 1.00 97.44 109 ALA A O 1
ATOM 815 N N . ARG A 1 110 ? -12.117 -0.671 0.298 1.00 96.00 110 ARG A N 1
ATOM 816 C CA . ARG A 1 110 ? -13.567 -0.867 0.205 1.00 96.00 110 ARG A CA 1
ATOM 817 C C . ARG A 1 110 ? -13.941 -2.256 -0.317 1.00 96.00 110 ARG A C 1
ATOM 819 O O . ARG A 1 110 ? -14.800 -2.909 0.264 1.00 96.00 110 ARG A O 1
ATOM 826 N N . VAL A 1 111 ? -13.287 -2.737 -1.378 1.00 97.50 111 VAL A N 1
ATOM 827 C CA . VAL A 1 111 ? -13.540 -4.075 -1.954 1.00 97.50 111 VAL A CA 1
ATOM 828 C C . VAL A 1 111 ? -13.181 -5.193 -0.974 1.00 97.50 111 VAL A C 1
ATOM 830 O O . VAL A 1 111 ? -13.844 -6.229 -0.956 1.00 97.50 111 VAL A O 1
ATOM 833 N N . LYS A 1 112 ? -12.138 -5.004 -0.160 1.00 98.06 112 LYS A N 1
ATOM 834 C CA . LYS A 1 112 ? -11.721 -5.970 0.863 1.00 98.06 112 LYS A CA 1
ATOM 835 C C . LYS A 1 112 ? -12.470 -5.830 2.189 1.00 98.06 112 LYS A C 1
ATOM 837 O O . LYS A 1 112 ? -12.292 -6.683 3.052 1.00 98.06 112 LYS A O 1
ATOM 842 N N . GLY A 1 113 ? -13.315 -4.809 2.339 1.00 97.19 113 GLY A N 1
ATOM 843 C CA . GLY A 1 113 ? -14.050 -4.547 3.576 1.00 97.19 113 GLY A CA 1
ATOM 844 C C . GLY A 1 113 ? -13.158 -4.064 4.721 1.00 97.19 113 GLY A C 1
ATOM 845 O O . GLY A 1 113 ? -13.490 -4.289 5.880 1.00 97.19 113 GLY A O 1
ATOM 846 N N . PHE A 1 114 ? -12.023 -3.435 4.410 1.00 98.06 114 PHE A N 1
ATOM 847 C CA . PHE A 1 114 ? -11.154 -2.827 5.412 1.00 98.06 114 PHE A CA 1
ATOM 848 C C . PHE A 1 114 ? -11.790 -1.548 5.946 1.00 98.06 114 PHE A C 1
ATOM 850 O O . PHE A 1 114 ? -12.213 -0.679 5.184 1.00 98.06 114 PHE A O 1
ATOM 857 N N . THR A 1 115 ? -11.827 -1.443 7.266 1.00 96.56 115 THR A N 1
ATOM 858 C CA . THR A 1 115 ? -12.373 -0.307 8.013 1.00 96.56 115 THR A CA 1
ATOM 859 C C . THR A 1 115 ? -11.288 0.649 8.490 1.00 96.56 115 THR A C 1
ATOM 861 O O . THR A 1 115 ? -11.548 1.835 8.670 1.00 96.56 115 THR A O 1
ATOM 864 N N . THR A 1 116 ? -10.058 0.154 8.656 1.00 98.12 116 THR A N 1
ATOM 865 C CA . THR A 1 116 ? -8.900 0.948 9.071 1.00 98.12 116 THR A CA 1
ATOM 866 C C . THR A 1 116 ? -7.729 0.739 8.121 1.00 98.12 116 THR A C 1
ATOM 868 O O . THR A 1 116 ? -7.300 -0.387 7.866 1.00 98.12 116 THR A O 1
ATOM 871 N N . ILE A 1 117 ? -7.179 1.836 7.600 1.00 98.06 117 ILE A N 1
ATOM 872 C CA . ILE A 1 117 ? -5.963 1.800 6.789 1.00 98.06 117 ILE A CA 1
ATOM 873 C C . ILE A 1 117 ? -4.923 2.773 7.331 1.00 98.06 117 ILE A C 1
ATOM 875 O O . ILE A 1 117 ? -5.253 3.876 7.764 1.00 98.06 117 ILE A O 1
ATOM 879 N N . ALA A 1 118 ? -3.658 2.377 7.269 1.00 98.19 118 ALA A N 1
ATOM 880 C CA . ALA A 1 118 ? -2.528 3.241 7.574 1.00 98.19 118 ALA A CA 1
ATOM 881 C C . ALA A 1 118 ? -1.774 3.575 6.285 1.00 98.19 118 ALA A C 1
ATOM 883 O O . ALA A 1 118 ? -1.345 2.680 5.557 1.00 98.19 118 ALA A O 1
ATOM 884 N N . MET A 1 119 ? -1.611 4.866 6.000 1.00 96.81 119 MET A N 1
ATOM 885 C CA . MET A 1 119 ? -0.981 5.350 4.773 1.00 96.81 119 MET A CA 1
ATOM 886 C C . MET A 1 119 ? 0.268 6.176 5.114 1.00 96.81 119 MET A C 1
ATOM 888 O O . MET A 1 119 ? 0.134 7.239 5.724 1.00 96.81 119 MET A O 1
ATOM 892 N N . PRO A 1 120 ? 1.484 5.712 4.764 1.00 95.69 120 PRO A N 1
ATOM 893 C CA . PRO A 1 120 ? 2.677 6.543 4.841 1.00 95.69 120 PRO A CA 1
ATOM 894 C C . PRO A 1 120 ? 2.699 7.559 3.686 1.00 95.69 120 PRO A C 1
ATOM 896 O O . PRO A 1 120 ? 1.850 7.531 2.796 1.00 95.69 120 PRO A O 1
ATOM 899 N N . LEU A 1 121 ? 3.703 8.439 3.675 1.00 89.81 121 LEU A N 1
ATOM 900 C CA . LEU A 1 121 ? 3.951 9.314 2.526 1.00 89.81 121 LEU A CA 1
ATOM 901 C C . LEU A 1 121 ? 4.301 8.485 1.278 1.00 89.81 121 LEU A C 1
ATOM 903 O O . LEU A 1 121 ? 5.035 7.495 1.377 1.00 89.81 121 LEU A O 1
ATOM 907 N N . MET A 1 122 ? 3.767 8.917 0.134 1.00 85.25 122 MET A N 1
ATOM 908 C CA . MET A 1 122 ? 3.932 8.316 -1.194 1.00 85.25 122 MET A CA 1
ATOM 909 C C . MET A 1 122 ? 4.822 9.167 -2.086 1.00 85.25 122 MET A C 1
ATOM 911 O O . MET A 1 122 ? 4.677 10.408 -2.033 1.00 85.25 122 MET A O 1
#

Sequence (122 aa):
MASEQNEYTDIQICTLPWDQVECDAFVCPTNSEGSMSQFPASKIRDLAGPGIEEQVRPHTPLAIGAAFVSGAGRMRAHHLIHVPNTDKPGGKVQVEDVLRATAAVLVAARVKGFTTIAMPLM

pLDDT: mean 93.61, std 9.35, range [44.72, 98.75]